Protein AF-A0A1W6CJQ6-F1 (afdb_monomer_lite)

Structure (mmCIF, N/CA/C/O backbone):
data_AF-A0A1W6CJQ6-F1
#
_entry.id   AF-A0A1W6CJQ6-F1
#
loop_
_atom_site.group_PDB
_atom_site.id
_atom_site.type_symbol
_atom_site.label_atom_id
_atom_site.label_alt_id
_atom_site.label_comp_id
_atom_site.label_asym_id
_atom_site.label_entity_id
_atom_site.label_seq_id
_atom_site.pdbx_PDB_ins_code
_atom_site.Cartn_x
_atom_site.Cartn_y
_atom_site.Cartn_z
_atom_site.occupancy
_atom_site.B_iso_or_equiv
_atom_site.auth_seq_id
_atom_site.auth_comp_id
_atom_site.auth_asym_id
_atom_site.auth_atom_id
_atom_site.pdbx_PDB_model_num
ATOM 1 N N . MET A 1 1 ? -35.347 -3.546 14.048 1.00 42.28 1 MET A N 1
ATOM 2 C CA . MET A 1 1 ? -34.622 -2.362 13.548 1.00 42.28 1 MET A CA 1
ATOM 3 C C . MET A 1 1 ? -33.151 -2.749 13.545 1.00 42.28 1 MET A C 1
ATOM 5 O O . MET A 1 1 ? -32.611 -2.968 14.618 1.00 42.28 1 MET A O 1
ATOM 9 N N . ILE A 1 2 ? -32.564 -3.037 12.380 1.00 47.75 2 ILE A N 1
ATOM 10 C CA . ILE A 1 2 ? -31.132 -3.361 12.293 1.00 47.75 2 ILE A CA 1
ATOM 11 C C . ILE A 1 2 ? -30.410 -2.027 12.446 1.00 47.75 2 ILE A C 1
ATOM 13 O O . ILE A 1 2 ? -30.651 -1.121 11.654 1.00 47.75 2 ILE A O 1
ATOM 17 N N . ASP A 1 3 ? -29.598 -1.888 13.487 1.00 48.75 3 ASP A N 1
ATOM 18 C CA . ASP A 1 3 ? -28.741 -0.722 13.670 1.00 48.75 3 ASP A CA 1
ATOM 19 C C . ASP A 1 3 ? -27.645 -0.788 12.596 1.00 48.75 3 ASP A C 1
ATOM 21 O O . ASP A 1 3 ? -26.644 -1.491 12.724 1.00 48.75 3 ASP A O 1
ATOM 25 N N . THR A 1 4 ? -27.916 -0.178 11.441 1.00 60.22 4 THR A N 1
ATOM 26 C CA . THR A 1 4 ? -27.056 -0.230 10.251 1.00 60.22 4 THR A CA 1
ATOM 27 C C . THR A 1 4 ? -25.892 0.748 10.326 1.00 60.22 4 THR A C 1
ATOM 29 O O . THR A 1 4 ? -25.179 0.910 9.338 1.00 60.22 4 THR 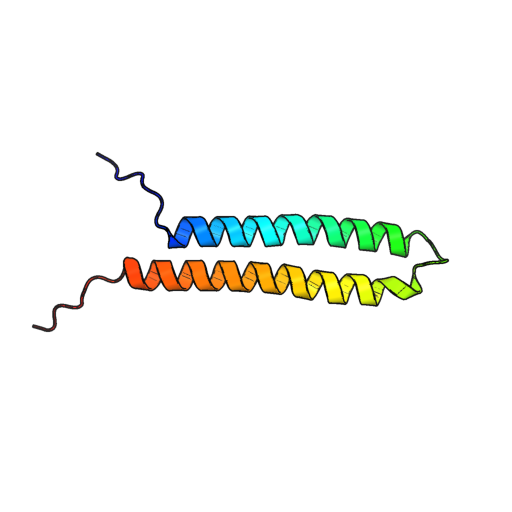A O 1
ATOM 32 N N . THR A 1 5 ? -25.695 1.430 11.454 1.00 64.12 5 THR A N 1
ATOM 33 C CA . THR A 1 5 ? -24.675 2.466 11.588 1.00 64.12 5 THR A CA 1
ATOM 34 C C . THR A 1 5 ? -23.288 1.811 11.624 1.00 64.12 5 THR A C 1
ATOM 36 O O . THR A 1 5 ? -22.959 1.122 12.594 1.00 64.12 5 THR A O 1
ATOM 39 N N . PRO A 1 6 ? -22.450 1.956 10.577 1.00 69.12 6 PRO A N 1
ATOM 40 C CA . PRO A 1 6 ? -21.144 1.314 10.565 1.00 69.12 6 PRO A CA 1
ATOM 41 C C . PRO A 1 6 ? -20.285 1.885 11.697 1.00 69.12 6 PRO A C 1
ATOM 43 O O . PRO A 1 6 ? -20.111 3.099 11.804 1.00 69.12 6 PRO A O 1
ATOM 46 N N . SER A 1 7 ? -19.730 1.011 12.543 1.00 82.69 7 SER A N 1
ATOM 47 C CA . SER A 1 7 ? -18.850 1.448 13.629 1.00 82.69 7 SER A CA 1
ATOM 48 C C . SER A 1 7 ? -17.667 2.245 13.069 1.00 82.69 7 SER A C 1
ATOM 50 O O . SER A 1 7 ? -17.094 1.886 12.037 1.00 82.69 7 SER A O 1
ATOM 52 N N . ILE A 1 8 ? -17.270 3.320 13.757 1.00 86.25 8 ILE A N 1
ATOM 53 C CA . ILE A 1 8 ? -16.158 4.197 13.339 1.00 86.25 8 ILE A CA 1
ATOM 54 C C . ILE A 1 8 ? -14.893 3.378 13.030 1.00 86.25 8 ILE A C 1
ATOM 56 O O . ILE A 1 8 ? -14.212 3.620 12.034 1.00 86.25 8 ILE A O 1
ATOM 60 N N . GLY A 1 9 ? -14.618 2.338 13.824 1.00 87.38 9 GLY A N 1
ATOM 61 C CA . GLY A 1 9 ? -13.501 1.426 13.579 1.00 87.38 9 GLY A CA 1
ATOM 62 C C . GLY A 1 9 ? -13.602 0.654 12.255 1.00 87.38 9 GLY A C 1
ATOM 63 O O . GLY A 1 9 ? -12.580 0.433 11.607 1.00 87.38 9 GLY A O 1
ATOM 64 N N . ASN A 1 10 ? -14.805 0.277 11.806 1.00 91.25 10 ASN A N 1
ATOM 65 C CA . ASN A 1 10 ? -15.009 -0.327 10.485 1.00 91.25 10 ASN A CA 1
ATOM 66 C C . ASN A 1 10 ? -14.809 0.684 9.347 1.00 91.25 10 ASN A C 1
ATOM 68 O O . ASN A 1 10 ? -14.184 0.322 8.352 1.00 91.25 10 ASN A O 1
ATOM 72 N N . ILE A 1 11 ? -15.264 1.933 9.504 1.00 91.88 11 ILE A N 1
ATOM 73 C CA . ILE A 1 11 ? -15.062 2.996 8.501 1.00 91.88 11 ILE A CA 1
ATOM 74 C C . ILE A 1 11 ? -13.566 3.268 8.307 1.00 91.88 11 ILE A C 1
ATOM 76 O O . ILE A 1 11 ? -13.067 3.211 7.185 1.00 91.88 11 ILE A O 1
ATOM 80 N N . ILE A 1 12 ? -12.827 3.475 9.403 1.00 92.69 12 ILE A N 1
ATOM 81 C CA . ILE A 1 12 ? -11.372 3.702 9.371 1.00 92.69 12 ILE A CA 1
ATOM 82 C C . ILE A 1 12 ? -10.657 2.512 8.723 1.00 92.69 12 ILE A C 1
ATOM 84 O O . ILE A 1 12 ? -9.741 2.685 7.920 1.00 92.69 12 ILE A O 1
ATOM 88 N N . ARG A 1 13 ? -11.098 1.286 9.027 1.00 94.69 13 ARG A N 1
ATOM 89 C CA . ARG A 1 13 ? -10.513 0.079 8.439 1.00 94.69 13 ARG A CA 1
ATOM 90 C C . ARG A 1 13 ? -10.755 -0.009 6.934 1.00 94.69 13 ARG A C 1
ATOM 92 O O . ARG A 1 13 ? -9.850 -0.410 6.211 1.00 94.69 13 ARG A O 1
ATOM 99 N N . LEU A 1 14 ? -11.952 0.349 6.469 1.00 94.88 14 LEU A N 1
ATOM 100 C CA . LEU A 1 14 ? 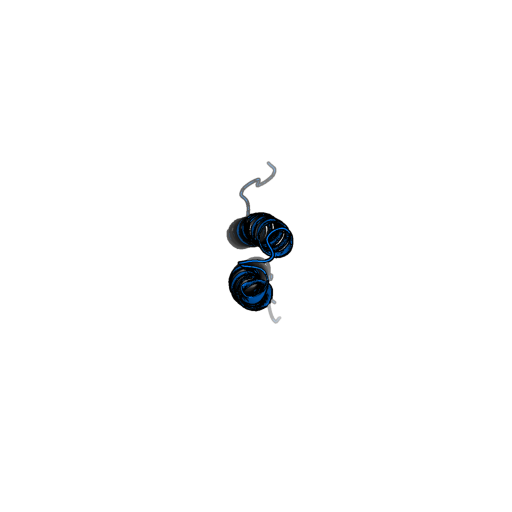-12.280 0.380 5.045 1.00 94.88 14 LEU A CA 1
ATOM 101 C C . LEU A 1 14 ? -11.443 1.435 4.313 1.00 94.88 14 LEU A C 1
ATOM 103 O O . LEU A 1 14 ? -10.882 1.142 3.262 1.00 94.88 14 LEU A O 1
ATOM 107 N N . PHE A 1 15 ? -11.292 2.620 4.907 1.00 95.00 15 PHE A N 1
ATOM 108 C CA . PHE A 1 15 ? -10.436 3.674 4.368 1.00 95.00 15 PHE A CA 1
ATOM 109 C C . PHE A 1 15 ? -8.973 3.224 4.260 1.00 95.00 15 PHE A C 1
ATOM 111 O O . PHE A 1 15 ? -8.360 3.372 3.207 1.00 95.00 15 PHE A O 1
ATOM 118 N N . GLY A 1 16 ? -8.431 2.587 5.304 1.00 95.56 16 GLY A N 1
ATOM 119 C CA . GLY A 1 16 ? -7.081 2.018 5.261 1.00 95.56 16 GLY A CA 1
ATOM 120 C C . GLY A 1 16 ? -6.904 1.002 4.127 1.00 95.56 16 GLY A C 1
ATOM 121 O O . GLY A 1 16 ? -5.903 1.042 3.417 1.00 95.56 16 GLY A O 1
ATOM 122 N N . TRP A 1 17 ? -7.898 0.139 3.891 1.00 97.44 17 TRP A N 1
ATOM 123 C CA . TRP A 1 17 ? -7.873 -0.796 2.761 1.00 97.44 17 TRP A CA 1
ATOM 124 C C . TRP A 1 17 ? -7.947 -0.105 1.399 1.00 97.44 17 TRP A C 1
ATOM 126 O O . TRP A 1 17 ? -7.254 -0.535 0.480 1.00 97.44 17 TRP A O 1
ATOM 136 N N . ALA A 1 18 ? -8.731 0.966 1.266 1.00 96.81 18 ALA A N 1
ATOM 137 C CA . ALA A 1 18 ? -8.775 1.755 0.037 1.00 96.81 18 ALA A CA 1
ATOM 138 C C . ALA A 1 18 ? -7.406 2.381 -0.276 1.00 96.81 18 ALA A C 1
ATOM 140 O O . ALA A 1 18 ? -6.944 2.302 -1.413 1.00 96.81 18 ALA A O 1
ATOM 141 N N . VAL A 1 19 ? -6.715 2.912 0.741 1.00 96.56 19 VAL A N 1
ATOM 142 C CA . VAL A 1 19 ? -5.344 3.434 0.605 1.00 96.56 19 VAL A CA 1
ATOM 143 C C . VAL A 1 19 ? -4.379 2.331 0.165 1.00 96.56 19 VAL A C 1
ATOM 145 O O . VAL A 1 19 ? -3.602 2.542 -0.766 1.00 96.56 19 VAL A O 1
ATOM 148 N N . VAL A 1 20 ? -4.437 1.147 0.784 1.00 97.88 20 VAL A N 1
ATOM 149 C CA . VAL A 1 20 ? -3.597 0.000 0.393 1.00 97.88 20 VAL A CA 1
ATOM 150 C C . VAL A 1 20 ? -3.845 -0.391 -1.062 1.00 97.88 20 VAL A C 1
ATOM 152 O O . VAL A 1 20 ? -2.888 -0.520 -1.820 1.00 97.88 20 VAL A O 1
ATOM 155 N N . ALA A 1 21 ? -5.107 -0.552 -1.465 1.00 97.94 21 ALA A N 1
ATOM 156 C CA . ALA A 1 21 ? -5.462 -0.972 -2.818 1.00 97.94 21 ALA A CA 1
ATOM 157 C C . ALA A 1 21 ? -5.007 0.049 -3.870 1.00 97.94 21 ALA A C 1
ATOM 159 O O . ALA A 1 21 ? -4.377 -0.324 -4.858 1.00 97.94 21 ALA A O 1
ATOM 160 N N . TYR A 1 22 ? -5.268 1.337 -3.630 1.00 97.81 22 TYR A N 1
ATOM 161 C CA . TYR A 1 22 ? -4.861 2.411 -4.532 1.00 97.81 22 TYR A CA 1
ATOM 162 C C . TYR A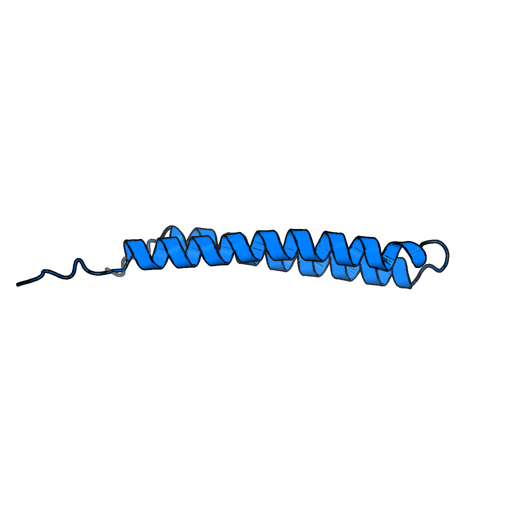 1 22 ? -3.340 2.453 -4.731 1.00 97.81 22 TYR A C 1
ATOM 164 O O . TYR A 1 22 ? -2.864 2.493 -5.867 1.00 97.81 22 TYR A O 1
ATOM 172 N N . ASN A 1 23 ? -2.569 2.394 -3.641 1.00 97.31 23 ASN A N 1
ATOM 173 C CA . ASN A 1 23 ? -1.109 2.427 -3.722 1.00 97.31 23 ASN A CA 1
ATOM 174 C C . ASN A 1 23 ? -0.544 1.143 -4.334 1.00 97.31 23 ASN A C 1
ATOM 176 O O . ASN A 1 23 ? 0.355 1.218 -5.164 1.00 97.31 23 ASN A O 1
ATOM 180 N N . ALA A 1 24 ? -1.098 -0.025 -4.000 1.00 97.00 24 ALA A N 1
ATOM 181 C CA . ALA A 1 24 ? -0.679 -1.284 -4.607 1.00 97.00 24 ALA A CA 1
ATOM 182 C C . ALA A 1 24 ? -0.828 -1.248 -6.133 1.00 97.00 24 ALA A C 1
ATOM 184 O O . ALA A 1 24 ? 0.116 -1.596 -6.839 1.00 97.00 24 ALA A O 1
ATOM 185 N N . VAL A 1 25 ? -1.965 -0.771 -6.650 1.00 97.88 25 VAL A N 1
ATOM 186 C CA . VAL A 1 25 ? -2.180 -0.637 -8.099 1.00 97.88 25 VAL A CA 1
ATOM 187 C C . VAL A 1 25 ? -1.230 0.398 -8.703 1.00 97.88 25 VAL A C 1
ATOM 189 O O . VAL A 1 25 ? -0.555 0.103 -9.689 1.00 97.88 25 VAL A O 1
ATOM 192 N N . SER A 1 26 ? -1.130 1.580 -8.091 1.00 97.06 26 SER A N 1
ATOM 193 C CA . SER A 1 26 ? -0.329 2.695 -8.614 1.00 97.06 26 SER A CA 1
ATOM 194 C C . SER A 1 26 ? 1.160 2.350 -8.702 1.00 97.06 26 SER A C 1
ATOM 196 O O . SER A 1 26 ? 1.767 2.508 -9.760 1.00 97.06 26 SER A O 1
ATOM 198 N N . TYR A 1 27 ? 1.743 1.810 -7.627 1.00 96.31 27 TYR A N 1
ATOM 199 C CA . TYR A 1 27 ? 3.158 1.434 -7.605 1.00 96.31 27 TYR A CA 1
ATOM 200 C C . TYR A 1 27 ? 3.447 0.168 -8.416 1.00 96.31 27 TYR A C 1
ATOM 202 O O . TYR A 1 27 ? 4.532 0.066 -8.982 1.00 96.31 27 TYR A O 1
ATOM 210 N N . SER A 1 28 ? 2.494 -0.764 -8.553 1.00 95.62 28 SER A N 1
ATOM 211 C CA . SER A 1 28 ? 2.666 -1.902 -9.473 1.00 95.62 28 SER A CA 1
ATOM 212 C C . SER A 1 28 ? 2.735 -1.433 -10.923 1.00 95.62 28 SER A C 1
ATOM 214 O O . SER A 1 28 ? 3.607 -1.871 -11.669 1.00 95.62 28 SER A O 1
ATOM 216 N N . TYR A 1 29 ? 1.852 -0.511 -11.320 1.00 96.38 29 TYR A N 1
ATOM 217 C CA . TYR A 1 29 ? 1.880 0.069 -12.660 1.00 96.38 29 TYR A CA 1
ATOM 218 C C . TYR A 1 29 ? 3.173 0.855 -12.906 1.00 96.38 29 TYR A C 1
ATOM 220 O O . TYR A 1 29 ? 3.831 0.645 -13.924 1.00 96.38 29 TYR A O 1
ATOM 228 N N . ALA A 1 30 ? 3.577 1.697 -11.947 1.00 94.50 30 ALA A N 1
ATOM 229 C CA . ALA A 1 30 ? 4.833 2.438 -12.017 1.00 94.50 30 ALA A CA 1
ATOM 230 C C . ALA A 1 30 ? 6.024 1.486 -12.190 1.00 94.50 30 ALA A C 1
ATOM 232 O O . ALA A 1 30 ? 6.802 1.646 -13.125 1.00 94.50 30 ALA A O 1
ATOM 233 N N . LEU A 1 31 ? 6.107 0.434 -11.372 1.00 94.94 31 LEU A N 1
ATOM 234 C CA . LEU A 1 31 ? 7.181 -0.551 -11.443 1.00 94.94 31 LEU A CA 1
ATOM 235 C C . LEU A 1 31 ? 7.242 -1.248 -12.805 1.00 94.94 31 LEU A C 1
ATOM 237 O O . LEU A 1 31 ? 8.319 -1.344 -13.386 1.00 94.94 31 LEU A O 1
ATOM 241 N N . VAL A 1 32 ? 6.102 -1.703 -13.333 1.00 95.75 32 VAL A N 1
ATOM 242 C CA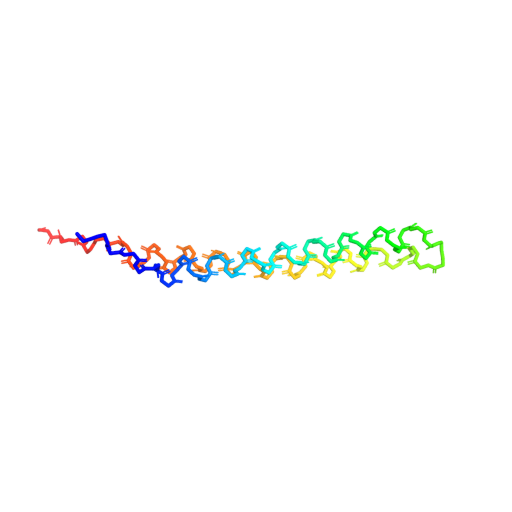 . VAL A 1 32 ? 6.042 -2.339 -14.659 1.00 95.75 32 VAL A CA 1
ATOM 243 C C . VAL A 1 32 ? 6.488 -1.364 -15.748 1.00 95.75 32 VAL A C 1
ATOM 245 O O . VAL A 1 32 ? 7.291 -1.737 -16.601 1.00 95.75 32 VAL A O 1
ATOM 248 N N . SER A 1 33 ? 6.024 -0.112 -15.697 1.00 94.19 33 SER A N 1
ATOM 249 C CA . SER A 1 33 ? 6.407 0.910 -16.676 1.00 94.19 33 SER A CA 1
ATOM 250 C C . SER A 1 33 ? 7.904 1.233 -16.631 1.00 94.19 33 SER A C 1
ATOM 252 O O . SER A 1 33 ? 8.540 1.348 -17.673 1.00 94.19 33 SER A O 1
ATOM 254 N N . THR A 1 34 ? 8.491 1.295 -15.433 1.00 94.25 34 THR A N 1
ATOM 255 C CA . THR A 1 34 ? 9.916 1.574 -15.235 1.00 94.25 34 THR A CA 1
ATOM 256 C C . THR A 1 34 ? 10.793 0.393 -15.630 1.00 94.25 34 THR A C 1
ATOM 258 O O . THR A 1 34 ? 11.861 0.593 -16.192 1.00 94.25 34 THR A O 1
ATOM 261 N N . LEU A 1 35 ? 10.358 -0.842 -15.376 1.00 92.94 35 LEU A N 1
ATOM 262 C CA . LEU A 1 35 ? 11.097 -2.037 -15.793 1.00 92.94 35 LEU A CA 1
ATOM 263 C C . LEU A 1 35 ? 11.058 -2.258 -17.310 1.00 92.94 35 LEU A C 1
ATOM 265 O O . LEU A 1 35 ? 11.967 -2.884 -17.851 1.00 92.94 35 LEU A O 1
ATOM 269 N N . ALA A 1 36 ? 10.028 -1.754 -17.994 1.00 93.56 36 ALA A N 1
ATOM 270 C CA . ALA A 1 36 ? 9.928 -1.815 -19.450 1.00 93.56 36 ALA A CA 1
ATOM 271 C C . ALA A 1 36 ? 10.870 -0.828 -20.167 1.00 93.56 36 ALA A C 1
ATOM 273 O O . ALA A 1 36 ? 11.129 -1.000 -21.358 1.00 93.56 36 ALA A O 1
ATOM 274 N N . ASP A 1 37 ? 11.398 0.178 -19.463 1.00 92.81 37 ASP A N 1
ATOM 275 C CA . ASP A 1 37 ? 12.296 1.191 -20.016 1.00 92.81 37 ASP A CA 1
ATOM 276 C C . ASP A 1 37 ? 13.709 1.067 -19.417 1.00 92.81 37 ASP A C 1
ATOM 278 O O . ASP A 1 37 ? 13.965 1.371 -18.250 1.00 92.81 37 ASP A O 1
ATOM 282 N N . ALA A 1 38 ? 14.662 0.641 -20.253 1.00 86.31 38 ALA A N 1
ATOM 283 C CA . ALA A 1 38 ? 16.053 0.417 -19.860 1.00 86.31 38 ALA A CA 1
ATOM 284 C C . ALA A 1 38 ? 16.756 1.676 -19.320 1.00 86.31 38 ALA A C 1
ATOM 286 O O . ALA A 1 38 ? 17.708 1.552 -18.550 1.00 86.31 38 ALA A O 1
ATOM 287 N N . SER A 1 39 ? 16.299 2.876 -19.694 1.00 91.38 39 SER A N 1
ATOM 288 C CA . SER A 1 39 ? 16.892 4.137 -19.234 1.00 91.38 39 SER A CA 1
ATOM 289 C C . SER A 1 39 ? 16.565 4.451 -17.772 1.00 91.38 39 SER A C 1
ATOM 291 O O . SER A 1 39 ? 17.352 5.108 -17.089 1.00 91.38 39 SER A O 1
ATOM 293 N N . VAL A 1 40 ? 15.435 3.944 -17.272 1.00 91.31 40 VAL A N 1
ATOM 294 C CA . VAL A 1 40 ? 14.931 4.223 -15.920 1.00 91.31 40 VAL A CA 1
ATOM 295 C C . VAL A 1 40 ? 14.831 2.980 -15.037 1.00 91.31 40 VAL A C 1
ATOM 297 O O . VAL A 1 40 ? 14.578 3.111 -13.842 1.00 91.31 40 VAL A O 1
ATOM 300 N N . ALA A 1 41 ? 15.111 1.785 -15.563 1.00 92.31 41 ALA A N 1
ATOM 301 C CA . ALA A 1 41 ? 15.065 0.525 -14.818 1.00 92.31 41 ALA A CA 1
ATOM 302 C C . ALA A 1 41 ? 15.890 0.536 -13.513 1.00 92.31 41 ALA A C 1
ATOM 304 O O . ALA A 1 41 ? 15.505 -0.100 -12.531 1.00 92.31 41 ALA A O 1
ATOM 305 N N . ALA A 1 42 ? 16.984 1.308 -13.458 1.00 93.81 42 ALA A N 1
ATOM 306 C CA . ALA A 1 42 ? 17.798 1.479 -12.251 1.00 93.81 42 ALA A CA 1
ATOM 307 C C . ALA A 1 42 ? 17.028 2.096 -11.063 1.00 93.81 42 ALA A C 1
ATOM 309 O O . ALA A 1 42 ? 17.421 1.905 -9.913 1.00 93.81 42 ALA A O 1
ATOM 310 N N . TYR A 1 43 ? 15.917 2.796 -11.317 1.00 93.19 43 TYR A N 1
ATOM 311 C CA . TYR A 1 43 ? 15.062 3.398 -10.291 1.00 93.19 43 TYR A CA 1
ATOM 312 C C . TYR A 1 43 ? 13.971 2.452 -9.764 1.00 93.19 43 TYR A C 1
ATOM 314 O O . TYR A 1 43 ? 13.292 2.788 -8.794 1.00 93.19 43 TYR A O 1
ATOM 322 N N . ALA A 1 44 ? 13.813 1.249 -10.328 1.00 93.94 44 ALA A N 1
ATOM 323 C CA . ALA A 1 44 ? 12.811 0.277 -9.880 1.00 93.94 44 ALA A CA 1
ATOM 324 C C . ALA A 1 44 ? 12.888 -0.068 -8.370 1.00 93.94 44 ALA A C 1
ATOM 326 O O . ALA A 1 44 ? 11.836 -0.126 -7.727 1.00 93.94 44 ALA A O 1
ATOM 327 N N . PRO A 1 45 ? 14.078 -0.232 -7.745 1.00 95.56 45 PRO A N 1
ATOM 328 C CA . PRO A 1 45 ? 14.170 -0.452 -6.300 1.00 95.56 45 PRO A CA 1
ATOM 329 C C . PRO A 1 45 ? 13.634 0.719 -5.465 1.00 95.56 45 PRO A C 1
ATOM 331 O O . PRO A 1 45 ? 13.058 0.495 -4.401 1.00 95.56 45 PRO A O 1
ATOM 334 N N . LEU A 1 46 ? 13.786 1.959 -5.945 1.00 96.00 46 LEU A N 1
ATOM 335 C CA . LEU A 1 46 ? 13.275 3.148 -5.261 1.00 96.00 46 LEU A CA 1
ATOM 336 C C . LEU A 1 46 ? 11.741 3.161 -5.264 1.00 96.00 46 LEU A C 1
ATOM 338 O O . LEU A 1 46 ? 11.132 3.389 -4.222 1.00 96.00 46 LEU A O 1
ATOM 342 N N . ILE A 1 47 ? 11.129 2.820 -6.403 1.00 94.75 47 ILE A N 1
ATOM 343 C CA . ILE A 1 47 ? 9.670 2.689 -6.554 1.00 94.75 47 ILE A CA 1
ATOM 344 C C . ILE A 1 47 ? 9.123 1.607 -5.617 1.00 94.75 47 ILE A C 1
ATOM 346 O O . ILE A 1 47 ? 8.105 1.813 -4.957 1.00 94.75 47 ILE A O 1
ATOM 350 N N . LEU A 1 48 ? 9.809 0.463 -5.517 1.00 94.94 48 LEU A N 1
ATOM 351 C CA . LEU A 1 48 ? 9.441 -0.603 -4.581 1.00 94.94 48 LEU A CA 1
ATOM 352 C C . LEU A 1 48 ? 9.512 -0.141 -3.123 1.00 94.94 48 LEU A C 1
ATOM 354 O O . LEU A 1 48 ? 8.584 -0.396 -2.352 1.00 94.94 48 LEU A O 1
ATOM 358 N N . MET A 1 49 ? 10.595 0.542 -2.745 1.00 97.44 49 MET A N 1
ATOM 359 C CA . MET A 1 49 ? 10.766 1.069 -1.392 1.00 97.44 49 MET A CA 1
ATOM 360 C C . MET A 1 49 ? 9.652 2.062 -1.051 1.00 97.44 49 MET A C 1
ATOM 362 O O . MET A 1 49 ? 8.986 1.913 -0.027 1.00 97.44 49 MET A O 1
ATOM 366 N N . GLU A 1 50 ? 9.399 3.030 -1.924 1.00 96.19 50 GLU A N 1
ATOM 367 C CA . GLU A 1 50 ? 8.373 4.048 -1.724 1.00 96.19 50 GLU A CA 1
ATOM 368 C C . GLU A 1 50 ? 6.966 3.431 -1.644 1.00 96.19 50 GLU A C 1
ATOM 370 O O . GLU A 1 50 ? 6.229 3.674 -0.684 1.00 96.19 50 GLU A O 1
ATOM 375 N N . GLY A 1 51 ? 6.630 2.533 -2.575 1.00 95.62 51 GLY A N 1
ATOM 376 C CA . GLY A 1 51 ? 5.357 1.815 -2.566 1.00 95.62 51 GLY A CA 1
ATOM 377 C C . GLY A 1 51 ? 5.149 0.999 -1.290 1.00 95.62 51 GLY A C 1
ATOM 378 O O . GLY A 1 51 ? 4.051 0.998 -0.728 1.00 95.62 51 GLY A O 1
ATOM 379 N N . SER A 1 52 ? 6.206 0.363 -0.772 1.00 96.56 52 SER A N 1
ATOM 380 C CA . SER A 1 52 ? 6.139 -0.393 0.484 1.00 96.56 52 SER A CA 1
ATOM 381 C C . SER A 1 52 ? 5.820 0.494 1.694 1.00 96.56 52 SER A C 1
ATOM 383 O O . SER A 1 52 ? 5.050 0.081 2.564 1.00 96.56 52 SER A O 1
ATOM 385 N N . ILE A 1 53 ? 6.329 1.732 1.724 1.00 97.62 53 ILE A N 1
ATOM 386 C CA . ILE A 1 53 ? 6.063 2.700 2.796 1.00 97.62 53 ILE A CA 1
ATOM 387 C C . ILE A 1 53 ? 4.592 3.123 2.772 1.00 97.62 53 ILE A C 1
ATOM 389 O O . ILE A 1 53 ? 3.926 3.081 3.809 1.00 97.62 53 ILE A O 1
ATOM 393 N N . PHE A 1 54 ? 4.052 3.475 1.602 1.00 95.44 54 PHE A N 1
ATOM 394 C CA . PHE A 1 54 ? 2.654 3.900 1.486 1.00 95.44 54 PHE A CA 1
ATOM 395 C C . PHE A 1 54 ? 1.662 2.766 1.763 1.00 95.44 54 PHE A C 1
ATOM 397 O O . PHE A 1 54 ? 0.681 2.960 2.488 1.00 95.44 54 PHE A O 1
ATOM 404 N N . ILE A 1 55 ? 1.939 1.560 1.257 1.00 96.62 55 ILE A N 1
ATOM 405 C CA . ILE A 1 55 ? 1.152 0.363 1.581 1.00 96.62 55 ILE A CA 1
ATOM 406 C C . ILE A 1 55 ? 1.225 0.078 3.087 1.00 96.62 55 ILE A C 1
ATOM 408 O O . ILE A 1 55 ? 0.194 -0.160 3.720 1.00 96.62 55 ILE A O 1
ATOM 412 N N . GLY A 1 56 ? 2.417 0.169 3.685 1.00 96.81 56 GLY A N 1
ATOM 413 C CA . GLY A 1 56 ? 2.621 0.031 5.126 1.00 96.81 56 GLY A CA 1
ATOM 414 C C . GLY A 1 56 ? 1.795 1.034 5.935 1.00 96.81 56 GLY A C 1
ATOM 415 O O . GLY A 1 56 ? 1.104 0.643 6.876 1.00 96.81 56 GLY A O 1
ATOM 416 N N . GLY A 1 57 ? 1.777 2.305 5.526 1.00 96.12 57 GLY A N 1
ATOM 417 C CA . GLY A 1 57 ? 0.937 3.344 6.126 1.00 96.12 57 GLY A CA 1
ATOM 418 C C . GLY A 1 57 ? -0.555 2.997 6.085 1.00 96.12 57 GLY A C 1
ATOM 419 O O . GLY A 1 57 ? -1.243 3.075 7.105 1.00 96.12 57 GLY A O 1
ATOM 420 N N . GLY A 1 58 ? -1.053 2.520 4.941 1.00 95.44 58 GLY A N 1
ATOM 421 C CA . GLY A 1 58 ? -2.432 2.041 4.814 1.00 95.44 58 GLY A CA 1
ATOM 422 C C . GLY A 1 58 ? -2.748 0.861 5.746 1.00 95.44 58 GLY A C 1
ATOM 423 O O . GLY A 1 58 ? -3.787 0.846 6.411 1.00 95.44 58 GLY A O 1
ATOM 424 N N . LEU A 1 59 ? -1.826 -0.099 5.876 1.00 97.25 59 LEU A N 1
ATOM 425 C CA . LEU A 1 59 ? -1.967 -1.233 6.797 1.00 97.25 59 LEU A CA 1
ATOM 426 C C . LEU A 1 59 ? -1.964 -0.803 8.273 1.00 97.25 59 LEU A C 1
ATOM 428 O O . LEU A 1 59 ? -2.706 -1.377 9.076 1.00 97.25 59 LEU A O 1
ATOM 432 N N . ILE A 1 60 ? -1.199 0.231 8.635 1.00 97.56 60 ILE A N 1
ATOM 433 C CA . ILE A 1 60 ? -1.243 0.832 9.976 1.00 97.56 60 ILE A CA 1
ATOM 434 C C . ILE A 1 60 ? -2.637 1.410 10.248 1.00 97.56 60 ILE A C 1
ATOM 436 O O . ILE A 1 60 ? -3.207 1.145 11.307 1.00 97.56 60 ILE A O 1
ATOM 440 N N . ILE A 1 61 ? -3.244 2.114 9.287 1.00 95.81 61 ILE A N 1
ATOM 441 C CA . ILE A 1 61 ? -4.618 2.631 9.420 1.00 95.81 61 ILE A CA 1
ATOM 442 C C . ILE A 1 61 ? -5.618 1.480 9.618 1.00 95.81 61 ILE A C 1
ATOM 444 O O . ILE A 1 61 ? -6.469 1.539 10.510 1.00 95.81 61 ILE A O 1
ATOM 448 N N . VAL A 1 62 ? -5.492 0.391 8.847 1.00 95.94 62 VAL A N 1
ATOM 449 C CA . VAL A 1 62 ? -6.311 -0.826 9.018 1.00 95.94 62 VAL A CA 1
ATOM 450 C C . VAL A 1 62 ? -6.167 -1.395 10.433 1.00 95.94 62 VAL A C 1
ATOM 452 O O . VAL A 1 62 ? -7.161 -1.788 11.058 1.00 95.94 62 VAL A O 1
ATOM 455 N N . TRP A 1 63 ? -4.941 -1.443 10.954 1.00 95.25 63 TRP A N 1
ATOM 456 C CA . TRP A 1 63 ? -4.658 -1.922 12.303 1.00 95.25 63 TRP A CA 1
ATOM 457 C C . TRP A 1 63 ? -5.270 -1.017 13.380 1.00 95.25 63 TRP A C 1
ATOM 459 O O . TRP A 1 63 ? -5.936 -1.523 14.286 1.00 95.25 63 TRP A O 1
ATOM 469 N N . VAL A 1 64 ? -5.152 0.307 13.241 1.00 93.75 64 VAL A N 1
ATOM 470 C CA . VAL A 1 64 ? -5.783 1.287 14.141 1.00 93.75 64 VAL A CA 1
ATOM 471 C C . VAL A 1 64 ? -7.307 1.152 14.121 1.00 93.75 64 VAL A C 1
ATOM 473 O O . VAL A 1 64 ? -7.926 1.059 15.182 1.00 93.75 64 VAL A O 1
ATOM 476 N N . GLY A 1 65 ? -7.927 1.037 12.943 1.00 91.50 65 GLY A N 1
ATOM 477 C CA . GLY A 1 65 ? -9.372 0.811 12.823 1.00 91.50 65 GLY A CA 1
ATOM 478 C C . GLY A 1 65 ? -9.823 -0.475 13.526 1.00 91.50 65 GLY A C 1
ATOM 479 O O . GLY A 1 65 ? -10.841 -0.495 14.222 1.00 91.50 65 GLY A O 1
ATOM 480 N N . ARG A 1 66 ? -9.022 -1.548 13.433 1.00 91.69 66 ARG A N 1
ATOM 481 C CA . ARG A 1 66 ? -9.257 -2.802 14.170 1.00 91.69 66 ARG A CA 1
ATOM 482 C C . ARG A 1 66 ? -9.130 -2.612 15.686 1.00 91.69 66 ARG A C 1
ATOM 484 O O . ARG A 1 66 ? -9.924 -3.196 16.422 1.00 91.69 66 ARG A O 1
ATOM 491 N N . LEU A 1 67 ? -8.163 -1.824 16.155 1.00 91.44 67 LEU A N 1
ATOM 492 C CA . LEU A 1 67 ? -7.971 -1.536 17.578 1.00 91.44 67 LEU A CA 1
ATOM 493 C C . LEU A 1 67 ? -9.138 -0.724 18.156 1.00 91.44 67 LEU A C 1
ATOM 495 O O . LEU A 1 67 ? -9.668 -1.098 19.201 1.00 91.44 67 LEU A O 1
ATOM 499 N N . ILE A 1 68 ? -9.566 0.336 17.463 1.00 88.44 68 ILE A N 1
ATOM 500 C CA . ILE A 1 68 ? -10.706 1.175 17.866 1.00 88.44 68 ILE A CA 1
ATOM 501 C C . ILE A 1 68 ? -11.962 0.318 17.980 1.00 88.44 68 ILE A C 1
ATOM 503 O O . ILE A 1 68 ? -12.608 0.313 19.024 1.00 88.44 68 ILE A O 1
ATOM 507 N N . ARG A 1 69 ? -12.240 -0.487 16.949 1.00 87.19 69 ARG A N 1
ATOM 508 C CA . ARG A 1 69 ? -13.382 -1.400 16.932 1.00 87.19 69 ARG A CA 1
ATOM 509 C C . ARG A 1 69 ? -13.394 -2.342 18.142 1.00 87.19 69 ARG A C 1
ATOM 511 O O . ARG A 1 69 ? -14.421 -2.498 18.791 1.00 87.19 69 ARG A O 1
ATOM 518 N N . ARG A 1 70 ? -12.245 -2.947 18.470 1.00 86.44 70 ARG A N 1
ATOM 519 C CA . ARG A 1 70 ? -12.118 -3.842 19.634 1.00 86.44 70 ARG A CA 1
ATOM 520 C C . ARG A 1 70 ? -12.409 -3.130 20.954 1.00 86.44 70 ARG A C 1
ATOM 522 O O . ARG A 1 70 ? -12.969 -3.755 21.840 1.00 86.44 70 ARG A O 1
ATOM 529 N N . ARG A 1 71 ? -12.029 -1.857 21.098 1.00 82.94 71 ARG A N 1
ATOM 530 C CA . ARG A 1 71 ? -12.284 -1.082 22.323 1.00 82.94 71 ARG A CA 1
ATOM 531 C C . ARG A 1 71 ? -13.741 -0.644 22.453 1.00 82.94 71 ARG A C 1
ATOM 533 O O . ARG A 1 71 ? -14.241 -0.597 23.565 1.00 82.94 71 ARG A O 1
ATOM 540 N N . THR A 1 72 ? -14.415 -0.351 21.343 1.00 78.25 72 THR A N 1
ATOM 541 C CA . THR A 1 72 ? -15.831 0.049 21.348 1.00 78.25 72 THR A CA 1
ATOM 542 C C . THR A 1 72 ? -16.795 -1.130 21.476 1.00 78.25 72 THR A C 1
ATOM 544 O O . THR A 1 72 ? -17.899 -0.951 21.970 1.00 78.25 72 THR A O 1
ATOM 547 N N . GLU A 1 73 ? -16.400 -2.326 21.027 1.00 70.38 73 GLU A N 1
ATOM 548 C CA . GLU A 1 73 ? -17.247 -3.533 21.042 1.00 70.38 73 GLU A CA 1
ATOM 549 C C . GLU A 1 73 ? -17.031 -4.423 22.283 1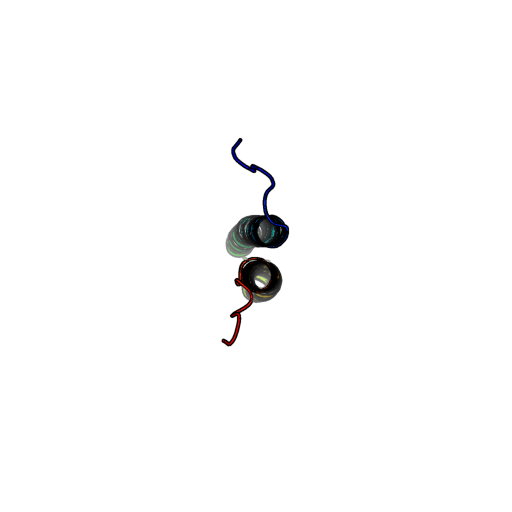.00 70.38 73 GLU A C 1
ATOM 551 O O . GLU A 1 73 ? -17.726 -5.426 22.432 1.00 70.38 73 GLU A O 1
ATOM 5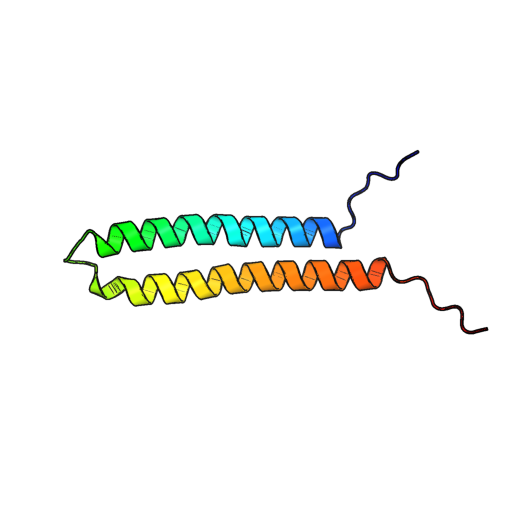56 N N . GLN A 1 74 ? -16.078 -4.114 23.173 1.00 61.34 74 GLN A N 1
ATOM 557 C CA . GLN A 1 74 ? -15.885 -4.919 24.381 1.00 61.34 74 GLN A CA 1
ATOM 558 C C . GLN A 1 74 ? -16.988 -4.626 25.409 1.00 61.34 74 GLN A C 1
ATOM 560 O O . GLN A 1 74 ? -17.089 -3.487 25.870 1.00 61.34 74 GLN A O 1
ATOM 565 N N . PRO A 1 75 ? -17.795 -5.632 25.811 1.00 53.19 75 PRO A N 1
ATOM 566 C CA . PRO A 1 75 ? -18.714 -5.464 26.922 1.00 53.19 75 PRO A CA 1
ATOM 567 C C . PRO A 1 75 ? -17.875 -5.187 28.165 1.00 53.19 75 PRO A C 1
ATOM 569 O O . PRO A 1 75 ? -16.897 -5.897 28.424 1.00 53.19 75 PRO A O 1
ATOM 572 N N . VAL A 1 76 ? -18.237 -4.141 28.912 1.00 59.38 76 VAL A N 1
ATOM 573 C CA . VAL A 1 76 ? -17.711 -3.906 30.258 1.00 59.38 76 VAL A CA 1
ATOM 574 C C . VAL A 1 76 ? -17.833 -5.237 30.985 1.00 59.38 76 VAL A C 1
ATOM 576 O O . VAL A 1 76 ? -18.941 -5.725 31.198 1.00 59.38 76 VAL A O 1
ATOM 579 N N . LYS A 1 77 ? -16.701 -5.884 31.284 1.00 54.72 77 LYS A N 1
ATOM 580 C CA . LYS A 1 77 ? -16.702 -7.026 32.189 1.00 54.72 77 LYS A CA 1
ATOM 581 C C . LYS A 1 77 ? -17.155 -6.458 33.524 1.00 54.72 77 LYS A C 1
ATOM 583 O O . LYS A 1 77 ? -16.356 -5.859 34.236 1.00 54.72 77 LYS A O 1
ATOM 588 N N . THR A 1 78 ? -18.448 -6.573 33.801 1.00 54.62 78 THR A N 1
ATOM 589 C CA . THR A 1 78 ? -19.008 -6.395 35.130 1.00 54.62 78 THR A CA 1
ATOM 590 C C . THR A 1 78 ? -18.345 -7.459 35.987 1.00 54.62 78 THR A C 1
ATOM 592 O O . THR A 1 78 ? -18.746 -8.621 35.971 1.00 54.62 78 THR A O 1
ATOM 595 N N . SER A 1 79 ? -17.240 -7.088 36.631 1.00 52.88 79 SER A N 1
ATOM 596 C CA . SER A 1 79 ? -16.697 -7.844 37.747 1.00 52.88 79 SER A CA 1
ATOM 597 C C . SER A 1 79 ? -17.773 -7.824 38.826 1.00 52.88 79 SER A C 1
ATOM 599 O O . SER A 1 79 ? -18.045 -6.771 39.404 1.00 52.88 79 SER A O 1
ATOM 601 N N . ALA A 1 80 ? -18.452 -8.961 38.964 1.00 51.00 80 ALA A N 1
ATOM 602 C CA . ALA A 1 80 ? -19.249 -9.306 40.130 1.00 51.00 80 ALA A CA 1
ATOM 603 C C . ALA A 1 80 ? -18.335 -9.536 41.340 1.00 51.00 80 ALA A C 1
ATOM 605 O O . ALA A 1 80 ? -17.164 -9.932 41.119 1.00 51.00 80 ALA A O 1
#

Radius of gyration: 19.12 Å; chains: 1; bounding box: 52×14×60 Å

Sequence (80 aa):
MIDTTPSIGNIIRLFGWAVVAYNAVSYSYALVSTLADASVAAYAPLILMEGSIFIGGGLIIVWVGRLIRRRTEQPVKTSA

Secondary structure (DSSP, 8-state):
-------HHHHHHHHHHHHHHHHHHHHHHHHHHHHT-TTTGGGHHHHHHHHHHHHHHHHHHHHHHHHHHHHHS-------

pLDDT: mean 87.22, std 15.02, range [42.28, 97.94]

Foldseek 3Di:
DPPPDDPPLVVLLVQLVVQLVVLVVVLVVVLVVQCVDPVRNVCSVVSVVVSCVSNVVSVVSNVVSVVSVCVVPDDPPPPD